Protein AF-A0A0F8Y386-F1 (afdb_monomer_lite)

Organism: NCBI:txid412755

Sequence (104 aa):
PFVFGDNFARFGKAGQAAEMRDEPNAVGIPTKAYPGNDEKHFLSDSRYDEWLEGVAVDVLKLLLYKGTVVWPMNGIGTGRAELRERAPRIYKAIKRIEHLLEAN

Radius of gyration: 12.73 Å; chains: 1; bounding box: 28×24×35 Å

Foldseek 3Di:
DEEAEAALVLDDQPDPNVVASPDPPYFYQHLWNDPDQDPNGADAQVCVVVSCVSCVVSLVCLLPDPDDYHADPVGYNPDRRCCVPGPVVSVVVSVVSVVSSVVD

Structure (mmCIF, N/CA/C/O backbone):
data_AF-A0A0F8Y386-F1
#
_entry.id   AF-A0A0F8Y386-F1
#
loop_
_atom_site.group_PDB
_atom_site.id
_atom_site.type_symbol
_atom_site.label_atom_id
_atom_site.label_alt_id
_atom_site.label_comp_id
_atom_site.label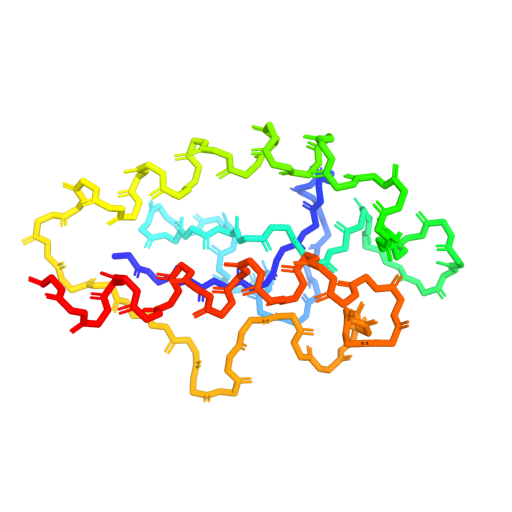_asym_id
_atom_site.label_entity_id
_atom_site.label_seq_id
_atom_site.pdbx_PDB_ins_code
_atom_site.Cartn_x
_atom_site.Cartn_y
_atom_site.Cartn_z
_atom_site.occupancy
_atom_site.B_iso_or_equiv
_atom_site.auth_seq_id
_atom_site.auth_comp_id
_atom_site.auth_asym_id
_atom_site.auth_atom_id
_atom_site.pdbx_PDB_model_num
ATOM 1 N N . PRO A 1 1 ? -10.756 3.644 9.447 1.00 94.31 1 PRO A N 1
ATOM 2 C CA . PRO A 1 1 ? -10.445 4.249 8.128 1.00 94.31 1 PRO A CA 1
ATOM 3 C C . PRO A 1 1 ? -10.682 3.269 6.978 1.00 94.31 1 PRO A C 1
ATOM 5 O O . PRO A 1 1 ? -10.611 2.059 7.190 1.00 94.31 1 PRO A O 1
ATOM 8 N N . PHE A 1 2 ? -10.933 3.782 5.777 1.00 97.19 2 PHE A N 1
ATOM 9 C CA . PHE A 1 2 ? -11.001 2.961 4.573 1.00 97.19 2 PHE A CA 1
ATOM 10 C C . PHE A 1 2 ? -9.613 2.796 3.954 1.00 97.19 2 PHE A C 1
ATOM 12 O O . PHE A 1 2 ? -8.919 3.778 3.690 1.00 97.19 2 PHE A O 1
ATOM 19 N N . VAL A 1 3 ? -9.201 1.556 3.712 1.00 97.44 3 VAL A N 1
ATOM 20 C CA . VAL A 1 3 ? -7.892 1.251 3.128 1.00 97.44 3 VAL A CA 1
ATOM 21 C C . VAL A 1 3 ? -8.017 1.086 1.619 1.00 97.44 3 VAL A C 1
ATOM 23 O O . VAL A 1 3 ? -8.984 0.505 1.131 1.00 97.44 3 VAL A O 1
ATOM 26 N N . PHE A 1 4 ? -7.040 1.579 0.863 1.00 96.50 4 PHE A N 1
ATOM 27 C CA . PHE A 1 4 ? -7.002 1.409 -0.589 1.00 96.50 4 PHE A CA 1
ATOM 28 C C . PHE A 1 4 ? -5.571 1.273 -1.114 1.00 96.50 4 PHE A C 1
ATOM 30 O O . PHE A 1 4 ? -4.600 1.613 -0.435 1.00 96.50 4 PHE A O 1
ATOM 37 N N . GLY A 1 5 ? -5.438 0.740 -2.331 1.00 95.75 5 GLY A N 1
ATOM 38 C CA . GLY A 1 5 ? -4.150 0.655 -3.014 1.00 95.75 5 GLY A CA 1
ATOM 39 C C . GLY A 1 5 ? -3.751 2.010 -3.592 1.00 95.75 5 GLY A C 1
ATOM 40 O O . GLY A 1 5 ? -4.497 2.597 -4.373 1.00 95.75 5 GLY A O 1
ATOM 41 N N . ASP A 1 6 ? -2.563 2.486 -3.238 1.00 96.62 6 ASP A N 1
ATOM 42 C CA . ASP A 1 6 ? -2.022 3.778 -3.658 1.00 96.62 6 ASP A CA 1
ATOM 43 C C . ASP A 1 6 ? -0.658 3.614 -4.360 1.00 96.62 6 ASP A C 1
ATOM 45 O O . ASP A 1 6 ? -0.188 2.495 -4.587 1.00 96.62 6 ASP A O 1
ATOM 49 N N . ASN A 1 7 ? -0.006 4.719 -4.718 1.00 96.06 7 ASN A N 1
ATOM 50 C CA . ASN A 1 7 ? 1.374 4.754 -5.189 1.00 96.06 7 ASN A CA 1
ATOM 51 C C . ASN A 1 7 ? 2.260 5.629 -4.292 1.00 96.06 7 ASN A C 1
ATOM 53 O O . ASN A 1 7 ? 1.763 6.559 -3.665 1.00 96.06 7 ASN A O 1
ATOM 57 N N . PHE A 1 8 ? 3.570 5.364 -4.261 1.00 95.62 8 PHE A N 1
ATOM 58 C CA . PHE A 1 8 ? 4.522 6.129 -3.442 1.00 95.62 8 PHE A CA 1
ATOM 59 C C . PHE A 1 8 ? 4.508 7.626 -3.700 1.00 95.62 8 PHE A C 1
ATOM 61 O O . PHE A 1 8 ? 4.660 8.401 -2.762 1.00 95.62 8 PHE A O 1
ATOM 68 N N . ALA A 1 9 ? 4.316 8.035 -4.952 1.00 95.19 9 ALA A N 1
ATOM 69 C CA . ALA A 1 9 ? 4.296 9.444 -5.313 1.00 95.19 9 ALA A CA 1
ATOM 70 C C . ALA A 1 9 ? 2.999 10.170 -4.904 1.00 95.19 9 ALA A C 1
ATOM 72 O O . ALA A 1 9 ? 2.920 11.388 -5.047 1.00 95.19 9 ALA A O 1
ATOM 73 N N . ARG A 1 10 ? 1.986 9.446 -4.399 1.00 95.06 10 ARG A N 1
ATOM 74 C CA . ARG A 1 10 ? 0.725 9.982 -3.853 1.00 95.06 10 ARG A CA 1
ATOM 75 C C . ARG A 1 10 ? -0.044 10.909 -4.801 1.00 95.06 10 ARG A C 1
ATOM 77 O O . ARG A 1 10 ? -0.781 11.782 -4.354 1.00 95.06 10 ARG A O 1
ATOM 84 N N . PHE A 1 11 ? 0.063 10.704 -6.115 1.00 95.31 11 PHE A N 1
ATOM 85 C CA . PHE A 1 11 ? -0.700 11.472 -7.107 1.00 95.31 11 PHE A CA 1
ATOM 86 C C . PHE A 1 11 ? -1.382 10.582 -8.155 1.00 95.31 11 PHE A C 1
ATOM 88 O O . PHE A 1 11 ? -1.193 9.364 -8.195 1.00 95.31 11 PHE A O 1
ATOM 95 N N . GLY A 1 12 ? -2.226 11.200 -8.990 1.00 92.06 12 GLY A N 1
ATOM 96 C CA . GLY A 1 12 ? -2.978 10.545 -10.067 1.00 92.06 12 GLY A CA 1
ATOM 97 C C . GLY A 1 12 ? -4.245 9.831 -9.580 1.00 92.06 12 GLY A C 1
ATOM 98 O O . GLY A 1 12 ? -4.210 9.082 -8.610 1.00 92.06 12 GLY A O 1
ATOM 99 N N . LYS A 1 13 ? -5.384 10.051 -10.242 1.00 88.06 13 LYS A N 1
ATOM 100 C CA . LYS A 1 13 ? -6.719 9.632 -9.770 1.00 88.06 13 LYS A CA 1
ATOM 101 C C . LYS A 1 13 ? -7.299 8.474 -10.590 1.00 88.06 13 LYS A C 1
ATOM 103 O O . LYS A 1 13 ? -8.337 8.611 -11.218 1.00 88.06 13 LYS A O 1
ATOM 108 N N . ALA A 1 14 ? -6.604 7.338 -10.631 1.00 86.94 14 ALA A N 1
ATOM 109 C CA . ALA A 1 14 ? -7.087 6.141 -11.326 1.00 86.94 14 ALA A CA 1
ATOM 110 C C . ALA A 1 14 ? -7.518 5.049 -10.337 1.00 86.94 14 ALA A C 1
ATOM 112 O O . ALA A 1 14 ? -6.895 4.870 -9.290 1.00 86.94 14 ALA A O 1
ATOM 113 N N . GLY A 1 15 ? -8.541 4.270 -10.702 1.00 87.25 15 GLY A N 1
ATOM 114 C CA . GLY A 1 15 ? -9.060 3.197 -9.849 1.00 87.25 15 GLY A CA 1
ATOM 115 C C . GLY A 1 15 ? -9.585 3.739 -8.519 1.00 87.25 15 GLY A C 1
ATOM 116 O O . GLY A 1 15 ? -10.173 4.813 -8.481 1.00 87.25 15 GLY A O 1
ATOM 117 N N . GLN A 1 16 ? -9.332 3.018 -7.424 1.00 89.44 16 GLN A N 1
ATOM 118 C CA . GLN A 1 16 ? -9.791 3.418 -6.087 1.00 89.44 16 GLN A CA 1
ATOM 119 C C . GLN A 1 16 ? -9.229 4.777 -5.642 1.00 89.44 16 GLN A C 1
ATOM 121 O O . GLN A 1 16 ? -9.914 5.520 -4.955 1.00 89.44 16 GLN A O 1
ATOM 126 N N . ALA A 1 17 ? -8.019 5.156 -6.068 1.00 92.19 17 ALA A N 1
ATOM 127 C CA . ALA A 1 17 ? -7.413 6.420 -5.648 1.00 92.19 17 ALA A CA 1
ATOM 128 C C . ALA A 1 17 ? -8.207 7.668 -6.082 1.00 92.19 17 ALA A C 1
ATOM 130 O O . ALA A 1 17 ? -8.016 8.727 -5.489 1.00 92.19 17 ALA A O 1
ATOM 131 N N . ALA A 1 18 ? -9.074 7.560 -7.099 1.00 92.75 18 ALA A N 1
ATOM 132 C CA . ALA A 1 18 ? -9.943 8.656 -7.529 1.00 92.75 18 ALA A CA 1
ATOM 133 C C . ALA A 1 18 ? -10.954 9.064 -6.450 1.00 92.75 18 ALA A C 1
ATOM 135 O O . ALA A 1 18 ? -11.170 10.255 -6.247 1.00 92.75 18 ALA A O 1
ATOM 136 N N . GLU A 1 19 ? -11.504 8.070 -5.754 1.00 92.62 19 GLU A N 1
ATOM 137 C CA . GLU A 1 19 ? -12.526 8.248 -4.720 1.00 92.62 19 GLU A CA 1
ATOM 13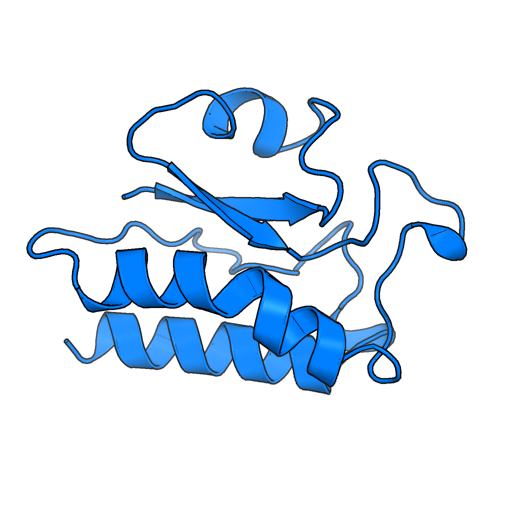8 C C . GLU A 1 19 ? -11.904 8.409 -3.328 1.00 92.62 19 GLU A C 1
ATOM 140 O O . GLU A 1 19 ? -12.448 9.097 -2.474 1.00 92.62 19 GLU A O 1
ATOM 145 N N . MET A 1 20 ? -10.754 7.768 -3.088 1.00 94.81 20 MET A N 1
ATOM 146 C CA . MET A 1 20 ? -10.250 7.559 -1.728 1.00 94.81 20 MET A CA 1
ATOM 147 C C . MET A 1 20 ? -9.151 8.532 -1.299 1.00 94.81 20 MET A C 1
ATOM 149 O O . MET A 1 20 ? -9.000 8.762 -0.107 1.00 94.81 20 MET A O 1
ATOM 153 N N . ARG A 1 21 ? -8.328 9.079 -2.209 1.00 93.56 21 ARG A N 1
ATOM 154 C CA . ARG A 1 21 ? -7.086 9.756 -1.775 1.00 93.56 21 ARG A CA 1
ATOM 155 C C . ARG A 1 21 ? -7.329 11.043 -0.983 1.00 93.56 21 ARG A C 1
ATOM 157 O O . ARG A 1 21 ? -6.571 11.328 -0.062 1.00 93.56 21 ARG A O 1
ATOM 164 N N . ASP A 1 22 ? -8.364 11.792 -1.343 1.00 92.12 22 ASP A N 1
ATOM 165 C CA . ASP A 1 22 ? -8.682 13.072 -0.704 1.00 92.12 22 ASP A CA 1
ATOM 166 C C . ASP A 1 22 ? -9.691 12.914 0.452 1.00 92.12 22 ASP A C 1
ATOM 168 O O . ASP A 1 22 ? -10.069 13.903 1.076 1.00 92.12 22 ASP A O 1
ATOM 172 N N . GLU A 1 23 ? -10.119 11.683 0.756 1.00 95.69 23 GLU A N 1
ATOM 173 C CA . GLU A 1 23 ? -11.013 11.387 1.876 1.00 95.69 23 GLU A CA 1
ATOM 174 C C . GLU A 1 23 ? -10.223 11.397 3.202 1.00 95.69 23 GLU A C 1
ATOM 176 O O . GLU A 1 23 ? -9.316 10.574 3.378 1.00 95.69 23 GLU A O 1
ATOM 181 N N . PRO A 1 24 ? -10.551 12.278 4.172 1.00 94.25 24 PRO A N 1
ATOM 182 C CA . PRO A 1 24 ? -9.794 12.409 5.421 1.00 94.25 24 PRO A CA 1
ATOM 183 C C . PRO A 1 24 ? -9.675 11.119 6.240 1.00 94.25 24 PRO A C 1
ATOM 185 O O . PRO A 1 24 ? -8.704 10.946 6.977 1.00 94.25 24 PRO A O 1
ATOM 188 N N . ASN A 1 25 ? -10.653 10.215 6.129 1.00 94.88 25 ASN A N 1
ATOM 189 C CA . ASN A 1 25 ? -10.650 8.926 6.818 1.00 94.88 25 ASN A CA 1
ATOM 190 C C . ASN A 1 25 ? -10.182 7.758 5.926 1.00 94.88 25 ASN A C 1
ATOM 192 O O . ASN A 1 25 ? -10.532 6.601 6.186 1.00 94.88 25 ASN A O 1
ATOM 196 N N . ALA A 1 26 ? -9.401 8.025 4.878 1.00 97.44 26 ALA A N 1
ATOM 197 C CA . ALA A 1 26 ? -8.778 6.999 4.052 1.00 97.44 26 ALA A CA 1
ATOM 198 C C . ALA A 1 26 ? -7.276 6.853 4.335 1.00 97.44 26 ALA A C 1
ATOM 200 O O . ALA A 1 26 ? -6.581 7.799 4.701 1.00 97.44 26 ALA A O 1
ATOM 201 N N . VAL A 1 27 ? -6.759 5.638 4.148 1.00 97.88 27 VAL A N 1
ATOM 202 C CA . VAL A 1 27 ? -5.327 5.334 4.249 1.00 97.88 27 VAL A CA 1
ATOM 203 C C . VAL A 1 27 ? -4.895 4.570 3.004 1.00 97.88 27 VAL A C 1
ATOM 205 O O . VAL A 1 27 ? -5.360 3.460 2.741 1.00 97.88 27 VAL A O 1
ATOM 208 N N . GLY A 1 28 ? -4.001 5.177 2.227 1.00 97.12 28 GLY A N 1
ATOM 209 C CA . GLY A 1 28 ? -3.451 4.571 1.020 1.00 97.12 28 GLY A CA 1
ATOM 210 C C . GLY A 1 28 ? -2.220 3.737 1.342 1.00 97.12 28 GLY A C 1
ATOM 211 O O . GLY A 1 28 ? -1.247 4.265 1.872 1.00 97.12 28 GLY A O 1
ATOM 212 N N . ILE A 1 29 ? -2.217 2.461 0.976 1.00 97.62 29 ILE A N 1
ATOM 213 C CA . ILE A 1 29 ? -1.029 1.609 1.083 1.00 97.62 29 ILE A CA 1
ATOM 214 C C . ILE A 1 29 ? -0.305 1.608 -0.268 1.00 97.62 29 ILE A C 1
ATOM 216 O O . ILE A 1 29 ? -0.938 1.280 -1.276 1.00 97.62 29 ILE A O 1
ATOM 220 N N . PRO A 1 30 ? 0.997 1.948 -0.345 1.00 96.88 30 PRO A N 1
ATOM 221 C CA . PRO A 1 30 ? 1.739 1.918 -1.598 1.00 96.88 30 PRO A CA 1
ATOM 222 C C . PRO A 1 30 ? 1.758 0.514 -2.202 1.00 96.88 30 PRO A C 1
ATOM 224 O O . PRO A 1 30 ? 2.303 -0.432 -1.640 1.00 96.88 30 PRO A O 1
ATOM 227 N N . THR A 1 31 ? 1.159 0.397 -3.380 1.00 96.81 31 THR A N 1
ATOM 228 C CA . THR A 1 31 ? 1.132 -0.815 -4.209 1.00 96.81 31 THR A CA 1
ATOM 229 C C . THR A 1 31 ? 1.833 -0.609 -5.550 1.00 96.81 31 THR A C 1
ATOM 231 O O . THR A 1 31 ? 2.065 -1.562 -6.283 1.00 96.81 31 THR A O 1
ATOM 234 N N . LYS A 1 32 ? 2.213 0.635 -5.864 1.00 96.81 32 LYS A N 1
ATOM 235 C CA . LYS A 1 32 ? 3.009 1.030 -7.031 1.00 96.81 32 LYS A CA 1
ATOM 236 C C . LYS A 1 32 ? 3.998 2.130 -6.649 1.00 96.81 32 LYS A C 1
ATOM 238 O O . LYS A 1 32 ? 3.823 2.807 -5.637 1.00 96.81 32 LYS A O 1
ATOM 243 N N . ALA A 1 33 ? 5.010 2.354 -7.479 1.00 96.75 33 ALA A N 1
ATOM 244 C CA . ALA A 1 33 ? 5.897 3.504 -7.331 1.00 96.75 33 ALA A CA 1
ATOM 245 C C . ALA A 1 33 ? 5.208 4.800 -7.795 1.00 96.75 33 ALA A C 1
ATOM 247 O O . ALA A 1 33 ? 5.215 5.804 -7.089 1.00 96.75 33 ALA A O 1
ATOM 248 N N . TYR A 1 34 ? 4.543 4.748 -8.951 1.00 96.56 34 TYR A N 1
ATOM 249 C CA . TYR A 1 34 ? 3.932 5.901 -9.618 1.00 96.56 34 TYR A CA 1
ATOM 250 C C . TYR A 1 34 ? 2.628 5.502 -10.329 1.00 96.56 34 TYR A C 1
ATOM 252 O O . TYR A 1 34 ? 2.407 4.312 -10.589 1.00 96.56 34 TYR A O 1
ATOM 260 N N . PRO A 1 35 ? 1.764 6.468 -10.692 1.00 92.75 35 PRO A N 1
ATOM 261 C CA . PRO A 1 35 ? 0.632 6.194 -11.565 1.00 92.75 35 PRO A CA 1
ATOM 262 C C . PRO A 1 35 ? 1.119 5.986 -13.009 1.00 92.75 35 PRO A C 1
ATOM 264 O O . PRO A 1 35 ? 1.614 6.907 -13.649 1.00 92.75 35 PRO A O 1
ATOM 267 N N . GLY A 1 36 ? 0.976 4.770 -13.533 1.00 94.31 36 GLY A N 1
ATOM 268 C CA . GLY A 1 36 ? 1.306 4.433 -14.920 1.00 94.31 36 GLY A CA 1
ATOM 269 C C . GLY A 1 36 ? 1.582 2.941 -15.110 1.00 94.31 36 GLY A C 1
ATOM 270 O O . GLY A 1 36 ? 1.458 2.169 -14.158 1.00 94.31 36 GLY A O 1
ATOM 271 N N . ASN A 1 37 ? 1.942 2.539 -16.335 1.00 94.00 37 ASN A N 1
ATOM 272 C CA . ASN A 1 37 ? 2.117 1.126 -16.716 1.00 94.00 37 ASN A CA 1
ATOM 273 C C . ASN A 1 37 ? 3.512 0.765 -17.260 1.00 94.00 37 ASN A C 1
ATOM 275 O O . ASN A 1 37 ? 3.750 -0.399 -17.551 1.00 94.00 37 ASN A O 1
ATOM 279 N N . ASP A 1 38 ? 4.442 1.716 -17.371 1.00 96.19 38 ASP A N 1
ATOM 280 C CA . ASP A 1 38 ? 5.855 1.385 -17.609 1.00 96.19 38 ASP A CA 1
ATOM 281 C C . ASP A 1 38 ? 6.487 0.666 -16.407 1.00 96.19 38 ASP A C 1
ATOM 283 O O . ASP A 1 38 ? 6.076 0.878 -15.265 1.00 96.19 38 ASP A O 1
ATOM 287 N N . GLU A 1 39 ? 7.556 -0.096 -16.655 1.00 95.56 39 GLU A N 1
ATOM 288 C CA . GLU A 1 39 ? 8.299 -0.872 -15.649 1.00 95.56 39 GLU A CA 1
ATOM 289 C C . GLU A 1 39 ? 8.641 -0.055 -14.390 1.00 95.56 39 GLU A C 1
ATOM 291 O O . GLU A 1 39 ? 8.383 -0.481 -13.267 1.00 95.56 39 GLU A O 1
ATOM 296 N N . LYS A 1 40 ? 9.119 1.183 -14.577 1.00 95.50 40 LYS A N 1
ATOM 297 C CA . LYS A 1 40 ? 9.496 2.110 -13.494 1.00 95.50 40 LYS A CA 1
ATOM 298 C C . LYS A 1 40 ? 8.347 2.479 -12.545 1.00 95.50 40 LYS A C 1
ATOM 300 O O . LYS A 1 40 ? 8.590 3.020 -11.468 1.00 95.50 40 LYS A O 1
ATOM 305 N N . HIS A 1 41 ? 7.097 2.272 -12.956 1.00 96.50 41 HIS A N 1
ATOM 306 C CA . HIS A 1 41 ? 5.924 2.583 -12.144 1.00 96.50 41 HIS A CA 1
ATOM 307 C C . HIS A 1 41 ? 5.557 1.447 -11.188 1.00 96.50 41 HIS A C 1
ATOM 309 O O . HIS A 1 41 ? 4.787 1.671 -10.251 1.00 96.50 41 HIS A O 1
ATOM 315 N N . PHE A 1 42 ? 6.085 0.243 -11.401 1.00 97.25 42 PHE A N 1
ATOM 316 C CA . PHE A 1 42 ? 5.859 -0.896 -10.525 1.00 97.25 42 PHE A CA 1
ATOM 317 C C . PHE A 1 42 ? 6.884 -0.950 -9.393 1.00 97.25 42 PHE A C 1
ATOM 319 O O . PHE A 1 42 ? 7.941 -0.320 -9.436 1.00 97.25 42 PHE A O 1
ATOM 326 N N . LEU A 1 43 ? 6.525 -1.683 -8.343 1.00 97.44 43 LEU A N 1
ATOM 327 C CA . LEU A 1 43 ? 7.436 -2.009 -7.256 1.00 97.44 43 LEU A CA 1
ATOM 328 C C . LEU A 1 43 ? 8.115 -3.346 -7.518 1.00 97.44 43 LEU A C 1
ATOM 330 O O . LEU A 1 43 ? 7.550 -4.222 -8.167 1.00 97.44 43 LEU A O 1
ATOM 334 N N . SER A 1 44 ? 9.304 -3.491 -6.946 1.00 97.75 44 SER A N 1
ATOM 335 C CA . SER A 1 44 ? 10.064 -4.733 -6.882 1.00 97.75 44 SER A CA 1
ATOM 336 C C . SER A 1 44 ? 10.549 -4.964 -5.454 1.00 97.75 44 SER A C 1
ATOM 338 O O . SER A 1 44 ? 10.713 -4.021 -4.675 1.00 97.75 44 SER A O 1
ATOM 340 N N . ASP A 1 45 ? 10.852 -6.215 -5.115 1.00 98.31 45 ASP A N 1
ATOM 341 C CA . ASP A 1 45 ? 11.379 -6.557 -3.787 1.00 98.31 45 ASP A CA 1
ATOM 342 C C . ASP A 1 45 ? 12.767 -5.957 -3.500 1.00 98.31 45 ASP A C 1
ATOM 344 O O . ASP A 1 45 ? 13.175 -5.884 -2.342 1.00 98.31 45 ASP A O 1
ATOM 348 N N . SER A 1 46 ? 13.486 -5.469 -4.517 1.00 97.81 46 SER A N 1
ATOM 349 C CA . SER A 1 46 ? 14.728 -4.708 -4.315 1.00 97.81 46 SER A CA 1
ATOM 350 C C . SER A 1 46 ? 14.501 -3.354 -3.634 1.00 97.81 46 SER A C 1
ATOM 352 O O . SER A 1 46 ? 15.454 -2.767 -3.137 1.00 97.81 46 SER A O 1
ATOM 354 N N . ARG A 1 47 ? 13.254 -2.863 -3.594 1.00 96.12 47 ARG A N 1
ATOM 355 C CA . ARG A 1 47 ? 12.843 -1.640 -2.887 1.00 96.12 47 ARG A CA 1
ATOM 356 C C . ARG A 1 47 ? 12.089 -1.943 -1.590 1.00 96.12 47 ARG A C 1
ATOM 358 O O . ARG A 1 47 ? 11.365 -1.089 -1.097 1.00 96.12 47 ARG A O 1
ATOM 365 N N . TYR A 1 48 ? 12.202 -3.160 -1.052 1.00 98.06 48 TYR A N 1
ATOM 366 C CA . TYR A 1 48 ? 11.436 -3.573 0.129 1.00 98.06 48 TYR A CA 1
ATOM 367 C C . TYR A 1 48 ? 11.683 -2.668 1.343 1.00 98.06 48 TYR A C 1
ATOM 369 O O . TYR A 1 48 ? 10.725 -2.293 2.012 1.00 98.06 48 TYR A O 1
ATOM 377 N N . ASP A 1 49 ? 12.937 -2.297 1.610 1.00 98.00 49 ASP A N 1
ATOM 378 C CA . ASP A 1 49 ? 13.280 -1.479 2.779 1.00 98.00 49 ASP A CA 1
ATOM 379 C C . ASP A 1 49 ? 12.763 -0.041 2.626 1.00 98.00 49 ASP A C 1
ATOM 381 O O . ASP A 1 49 ? 12.095 0.469 3.522 1.00 98.00 49 ASP A O 1
ATOM 385 N N . GLU A 1 50 ? 12.937 0.559 1.443 1.00 97.69 50 GLU A N 1
ATOM 386 C CA . GLU A 1 50 ? 12.316 1.846 1.096 1.00 97.69 50 GLU A CA 1
ATOM 387 C C . GLU A 1 50 ? 10.788 1.775 1.242 1.00 97.69 50 GLU A C 1
ATOM 389 O O . GLU A 1 50 ? 10.150 2.698 1.754 1.00 97.69 50 GLU A O 1
ATOM 394 N N . TRP A 1 51 ? 10.186 0.656 0.820 1.00 97.88 51 TRP A N 1
ATOM 395 C CA . TRP A 1 51 ? 8.749 0.476 0.940 1.00 97.88 51 TR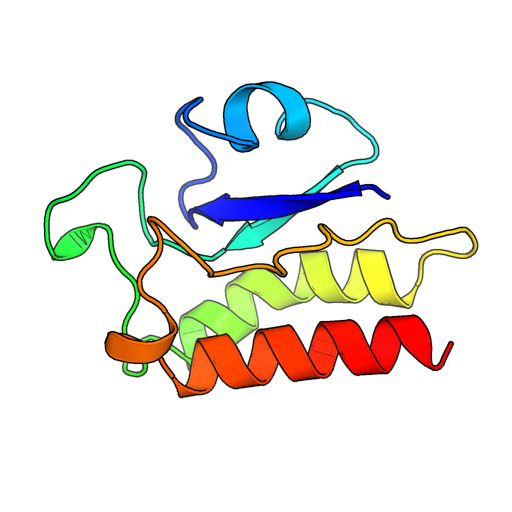P A CA 1
ATOM 396 C C . TRP A 1 51 ? 8.297 0.400 2.394 1.00 97.88 51 TRP A C 1
ATOM 398 O O . TRP A 1 51 ? 7.303 1.030 2.759 1.00 97.88 51 TRP A O 1
ATOM 408 N N . LEU A 1 52 ? 9.037 -0.342 3.218 1.00 97.75 52 LEU A N 1
ATOM 409 C CA . LEU A 1 52 ? 8.762 -0.505 4.637 1.00 97.75 52 LEU A CA 1
ATOM 410 C C . LEU A 1 52 ? 8.824 0.839 5.368 1.00 97.75 52 LEU A C 1
ATOM 412 O O . LEU A 1 52 ? 7.929 1.146 6.154 1.00 97.75 52 LEU A O 1
ATOM 416 N N . GLU A 1 53 ? 9.837 1.655 5.077 1.00 97.38 53 GLU A N 1
ATOM 417 C CA . GLU A 1 53 ? 9.963 3.004 5.630 1.00 97.38 53 GLU A CA 1
ATOM 418 C C . GLU A 1 53 ? 8.793 3.896 5.203 1.00 97.38 53 GLU A C 1
ATOM 420 O O . GLU A 1 53 ? 8.133 4.514 6.041 1.00 97.38 53 GLU A O 1
ATOM 425 N N . GLY A 1 54 ? 8.482 3.927 3.905 1.00 96.25 54 GLY A N 1
ATOM 426 C CA . GLY A 1 54 ? 7.450 4.813 3.374 1.00 96.25 54 GLY A CA 1
ATOM 427 C C . GLY A 1 54 ? 6.018 4.430 3.766 1.00 96.25 54 GLY A C 1
ATOM 428 O O . GLY A 1 54 ? 5.144 5.296 3.781 1.00 96.25 54 GLY A O 1
ATOM 429 N N . VAL A 1 55 ? 5.758 3.162 4.106 1.00 97.75 55 VAL A N 1
ATOM 430 C CA . VAL A 1 55 ? 4.434 2.690 4.554 1.00 97.75 55 VAL A CA 1
ATOM 431 C C . VAL A 1 55 ? 4.260 2.728 6.077 1.00 97.75 55 VAL A C 1
ATOM 433 O O . VAL A 1 55 ? 3.135 2.623 6.570 1.00 97.75 55 VAL A O 1
ATOM 436 N N . ALA A 1 56 ? 5.343 2.889 6.845 1.00 97.44 56 ALA A N 1
ATOM 437 C CA . ALA A 1 56 ? 5.334 2.735 8.302 1.00 97.44 56 ALA A CA 1
ATOM 438 C C . ALA A 1 56 ? 4.303 3.635 9.001 1.00 97.44 56 ALA A C 1
ATOM 440 O O . ALA A 1 56 ? 3.551 3.173 9.861 1.00 97.44 56 ALA A O 1
ATOM 441 N N . VAL A 1 57 ? 4.225 4.910 8.606 1.00 96.88 57 VAL A N 1
ATOM 442 C CA . VAL A 1 57 ? 3.271 5.871 9.185 1.00 96.88 57 VAL A CA 1
ATOM 443 C C . VAL A 1 57 ? 1.825 5.480 8.878 1.00 96.88 57 VAL A C 1
ATOM 445 O O . VAL A 1 57 ? 0.960 5.611 9.743 1.00 96.88 57 VAL A O 1
ATOM 448 N N . ASP A 1 58 ? 1.550 4.973 7.677 1.00 97.38 58 ASP A N 1
ATOM 449 C CA . ASP A 1 58 ? 0.208 4.540 7.284 1.00 97.38 58 ASP A CA 1
ATOM 450 C C . ASP A 1 58 ? -0.228 3.306 8.075 1.00 97.38 58 ASP A C 1
ATOM 452 O O . ASP A 1 58 ? -1.330 3.276 8.619 1.00 97.38 58 ASP A O 1
ATOM 456 N N . VAL A 1 59 ? 0.661 2.322 8.229 1.00 97.00 59 VAL A N 1
ATOM 457 C CA . VAL A 1 59 ? 0.398 1.132 9.053 1.00 97.00 59 VAL A CA 1
ATOM 458 C C . VAL A 1 59 ? 0.187 1.513 10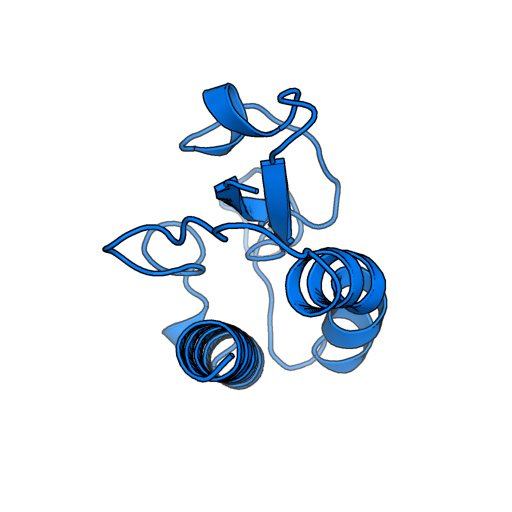.514 1.00 97.00 59 VAL A C 1
ATOM 460 O O . VAL A 1 59 ? -0.742 1.014 11.144 1.00 97.00 59 VAL A O 1
ATOM 463 N N . LEU A 1 60 ? 0.997 2.427 11.052 1.00 96.88 60 LEU A N 1
ATOM 464 C CA . LEU A 1 60 ? 0.849 2.888 12.429 1.00 96.88 60 LEU A CA 1
ATOM 465 C C . LEU A 1 60 ? -0.505 3.578 12.653 1.00 96.88 60 LEU A C 1
ATOM 467 O O . LEU A 1 60 ? -1.170 3.297 13.649 1.00 96.88 60 LEU A O 1
ATOM 471 N N . LYS A 1 61 ? -0.954 4.422 11.712 1.00 96.38 61 LYS A N 1
ATOM 472 C CA . LYS A 1 61 ? -2.300 5.021 11.755 1.00 96.38 61 LYS A CA 1
ATOM 473 C C . LYS A 1 61 ? -3.389 3.951 11.814 1.00 96.38 61 LYS A C 1
ATOM 475 O O . LYS A 1 61 ? -4.337 4.114 12.575 1.00 96.38 61 LYS A O 1
ATOM 480 N N . LEU A 1 62 ? -3.258 2.874 11.036 1.00 96.94 62 LEU A N 1
ATOM 481 C CA . LEU A 1 62 ? -4.227 1.774 11.031 1.00 96.94 62 LEU A CA 1
ATOM 482 C C . LEU A 1 62 ? -4.225 0.997 12.351 1.00 96.94 62 LEU A C 1
ATOM 484 O O . LEU A 1 62 ? -5.288 0.800 12.927 1.00 96.94 62 LEU A O 1
ATOM 488 N N . LEU A 1 63 ? -3.051 0.609 12.855 1.00 95.31 63 LEU A N 1
ATOM 489 C CA . LEU A 1 63 ? -2.915 -0.185 14.084 1.00 95.31 63 LEU A CA 1
ATOM 490 C C . LEU A 1 63 ? -3.349 0.569 15.350 1.00 95.31 63 LEU A C 1
ATOM 492 O O . LEU A 1 63 ? -3.793 -0.045 16.316 1.00 95.31 63 LEU A O 1
ATOM 496 N N . LEU A 1 64 ? -3.199 1.895 15.376 1.00 95.12 64 LEU A N 1
ATOM 497 C CA . LEU A 1 64 ? -3.593 2.717 16.524 1.00 95.12 64 LEU A CA 1
ATOM 498 C C . LEU A 1 64 ? -5.057 3.167 16.477 1.00 95.12 64 LEU A C 1
ATOM 500 O O . LEU A 1 64 ? -5.568 3.675 17.482 1.00 95.12 64 LEU A O 1
ATOM 504 N N . TYR A 1 65 ? -5.734 3.005 15.339 1.00 95.56 65 TYR A N 1
ATOM 505 C CA . TYR A 1 65 ? -7.117 3.432 15.182 1.00 95.56 65 TYR A CA 1
ATOM 506 C C . TYR A 1 65 ? -8.049 2.610 16.081 1.00 95.56 65 TYR A C 1
ATOM 508 O O . TYR A 1 65 ? -7.996 1.387 16.100 1.00 95.56 65 TYR A O 1
ATOM 516 N N . LYS A 1 66 ? -8.917 3.289 16.839 1.00 93.12 66 LYS A N 1
ATOM 517 C CA . LYS A 1 66 ? -9.808 2.659 17.835 1.00 93.12 66 LYS A CA 1
ATOM 518 C C . LYS A 1 66 ? -11.191 2.278 17.302 1.00 93.12 66 LYS A C 1
ATOM 520 O O . LYS A 1 66 ? -12.037 1.842 18.074 1.00 93.12 66 LYS A O 1
ATOM 525 N N . GLY A 1 67 ? -11.434 2.478 16.011 1.00 92.94 67 GLY A N 1
ATOM 526 C CA . GLY A 1 67 ? -12.677 2.091 15.347 1.00 92.94 67 GLY A CA 1
ATOM 527 C C . GLY A 1 67 ? -12.450 1.020 14.286 1.00 92.94 67 GLY A C 1
ATOM 528 O O . GLY A 1 67 ? -11.388 0.412 14.199 1.00 92.94 67 GLY A O 1
ATOM 529 N N . THR A 1 68 ? -13.439 0.836 13.419 1.00 94.69 68 THR A N 1
ATOM 530 C CA . THR A 1 68 ? -13.353 -0.142 12.334 1.00 94.69 68 THR A CA 1
ATOM 531 C C . THR A 1 68 ? -12.402 0.325 11.230 1.00 94.69 68 THR A C 1
ATOM 533 O O . THR A 1 68 ? -12.527 1.422 10.668 1.00 94.69 68 THR A O 1
ATOM 536 N N . VAL A 1 69 ? -11.452 -0.540 10.886 1.00 97.19 69 VAL A N 1
ATOM 537 C CA . VAL A 1 69 ? -10.680 -0.439 9.649 1.00 97.19 69 VAL A CA 1
ATOM 538 C C . VAL A 1 69 ? -11.425 -1.221 8.571 1.00 97.19 69 VAL A C 1
ATOM 540 O O . VAL A 1 69 ? -11.724 -2.396 8.748 1.00 97.19 69 VAL A O 1
ATOM 543 N N . VAL A 1 70 ? -11.752 -0.564 7.460 1.00 96.19 70 VAL A N 1
ATOM 544 C CA . VAL A 1 70 ? -12.445 -1.192 6.332 1.00 96.19 70 VAL A CA 1
ATOM 545 C C . VAL A 1 70 ? -11.411 -1.543 5.274 1.00 96.19 70 VAL A C 1
ATOM 547 O O . VAL A 1 70 ? -10.791 -0.655 4.685 1.00 96.19 70 VAL A O 1
ATOM 550 N N . TRP A 1 71 ? -11.227 -2.839 5.040 1.00 95.69 71 TRP A N 1
ATOM 551 C CA . TRP A 1 71 ? -10.284 -3.371 4.062 1.00 95.69 71 TRP A CA 1
ATOM 552 C C . TRP A 1 71 ? -11.016 -3.849 2.795 1.00 95.69 71 TRP A C 1
ATOM 554 O O . TRP A 1 71 ? -12.081 -4.461 2.910 1.00 95.69 71 TRP A O 1
ATOM 564 N N . PRO A 1 72 ? -10.501 -3.594 1.575 1.00 93.00 72 PRO A N 1
ATOM 565 C CA . PRO A 1 72 ? -11.156 -4.053 0.354 1.00 93.00 72 PRO A CA 1
ATOM 566 C C . PRO A 1 72 ? -11.236 -5.579 0.279 1.00 93.00 72 PRO A C 1
ATOM 568 O O . PRO A 1 72 ? -10.237 -6.264 0.471 1.00 93.00 72 PRO A O 1
ATOM 571 N N . MET A 1 73 ? -12.399 -6.109 -0.109 1.00 91.12 73 MET A N 1
ATOM 572 C CA . MET A 1 73 ? -12.646 -7.558 -0.202 1.00 91.12 73 MET A CA 1
ATOM 573 C C . MET A 1 73 ? -11.650 -8.297 -1.113 1.00 91.12 73 MET A C 1
ATOM 575 O O . MET A 1 73 ? -11.246 -9.416 -0.818 1.00 91.12 73 MET A O 1
ATOM 579 N N . ASN A 1 74 ? -11.207 -7.661 -2.203 1.00 90.00 74 ASN A N 1
ATOM 580 C CA . ASN A 1 74 ? -10.211 -8.232 -3.121 1.00 90.00 74 ASN A CA 1
ATOM 581 C C . ASN A 1 74 ? -8.762 -8.097 -2.612 1.00 90.00 74 ASN A C 1
ATOM 583 O O . ASN A 1 74 ? -7.819 -8.435 -3.334 1.00 90.00 74 ASN A O 1
ATOM 587 N N . GLY A 1 75 ? -8.573 -7.577 -1.400 1.00 92.88 75 GLY A N 1
ATOM 588 C CA . GLY A 1 75 ? -7.283 -7.245 -0.820 1.00 92.88 75 GLY A CA 1
ATOM 589 C C . GLY A 1 75 ? -6.617 -6.025 -1.460 1.00 92.88 75 GLY A C 1
ATOM 590 O O . GLY A 1 75 ? -7.131 -5.395 -2.386 1.00 92.88 75 GLY A O 1
ATOM 591 N N . ILE A 1 76 ? -5.427 -5.713 -0.956 1.00 95.38 76 ILE A N 1
ATOM 592 C CA . ILE A 1 76 ? -4.573 -4.622 -1.427 1.00 95.38 76 ILE A CA 1
ATOM 593 C C . ILE A 1 76 ? -3.400 -5.200 -2.218 1.00 95.38 76 ILE A C 1
ATOM 595 O O . ILE A 1 76 ? -2.846 -6.241 -1.865 1.00 95.38 76 ILE A O 1
ATOM 599 N N . GLY A 1 77 ? -3.012 -4.521 -3.299 1.00 89.94 77 GLY A N 1
ATOM 600 C CA . GLY A 1 77 ? -1.910 -4.963 -4.158 1.00 89.94 77 GLY A CA 1
ATOM 601 C C . GLY A 1 77 ? -2.298 -6.014 -5.196 1.00 89.94 77 GLY A C 1
ATOM 602 O O . GLY A 1 77 ? -1.428 -6.573 -5.861 1.00 89.94 77 GLY A O 1
ATOM 603 N N . THR A 1 78 ? -3.597 -6.282 -5.342 1.00 84.19 78 THR A N 1
ATOM 604 C CA . THR A 1 78 ? -4.158 -7.110 -6.411 1.00 84.19 78 THR A CA 1
ATOM 605 C C . THR A 1 78 ? -4.454 -6.274 -7.666 1.00 84.19 78 THR A C 1
ATOM 607 O O . THR A 1 78 ? -4.451 -5.041 -7.641 1.00 84.19 78 THR A O 1
ATOM 610 N N . GLY A 1 79 ? -4.673 -6.933 -8.807 1.00 83.94 79 GLY A N 1
ATOM 611 C CA . GLY A 1 79 ? -4.999 -6.261 -10.069 1.00 83.94 79 GLY A CA 1
ATOM 612 C C . GLY A 1 79 ? -3.813 -5.505 -10.680 1.00 83.94 79 GLY A C 1
ATOM 613 O O . GLY A 1 79 ? -2.767 -6.090 -10.931 1.00 83.94 79 GLY A O 1
ATOM 614 N N . ARG A 1 80 ? -3.972 -4.193 -10.922 1.00 86.38 80 ARG A N 1
ATOM 615 C CA . ARG A 1 80 ? -3.055 -3.342 -11.727 1.00 86.38 80 ARG A CA 1
ATOM 616 C C . ARG A 1 80 ? -1.674 -3.070 -11.101 1.00 86.38 80 ARG A C 1
ATOM 618 O O . ARG A 1 80 ? -0.867 -2.339 -11.682 1.00 86.38 80 ARG A O 1
ATOM 625 N N . ALA A 1 81 ? -1.448 -3.561 -9.886 1.00 91.88 81 ALA A N 1
ATOM 626 C CA . ALA A 1 81 ? -0.218 -3.367 -9.128 1.00 91.88 81 ALA A CA 1
ATOM 627 C C . ALA A 1 81 ? 0.801 -4.502 -9.319 1.00 91.88 81 ALA A C 1
ATOM 629 O O . ALA A 1 81 ? 1.986 -4.261 -9.119 1.00 91.88 81 ALA A O 1
ATOM 630 N N . GLU A 1 82 ? 0.356 -5.704 -9.714 1.00 94.56 82 GLU A N 1
ATOM 631 C CA . GLU A 1 82 ? 1.227 -6.857 -10.029 1.00 94.56 82 GLU A CA 1
ATOM 632 C C . GLU A 1 82 ? 2.226 -7.216 -8.907 1.00 94.56 82 GLU A C 1
ATOM 634 O O . GLU A 1 82 ? 3.343 -7.671 -9.158 1.00 94.56 82 GLU A O 1
ATOM 639 N N . LEU A 1 83 ? 1.859 -6.988 -7.636 1.00 97.12 83 LEU A N 1
ATOM 640 C CA . LEU A 1 83 ? 2.790 -7.210 -6.525 1.00 97.12 83 LEU A CA 1
ATOM 641 C C . LEU A 1 83 ? 3.116 -8.689 -6.319 1.00 97.12 83 LEU A C 1
ATOM 643 O O . LEU A 1 83 ? 4.215 -8.993 -5.872 1.00 97.12 83 LEU A O 1
ATOM 647 N N 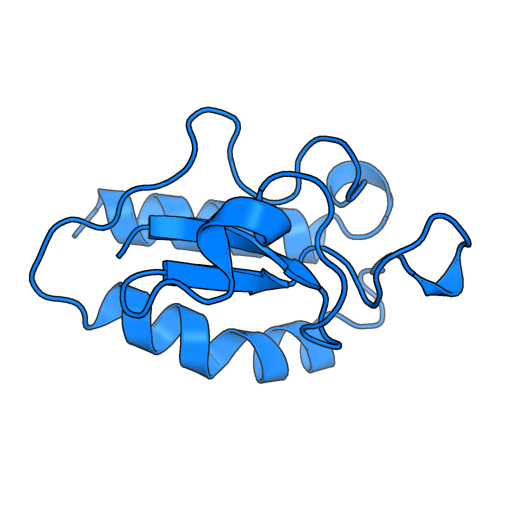. ARG A 1 84 ? 2.204 -9.621 -6.629 1.00 95.94 84 ARG A N 1
ATOM 648 C CA . ARG A 1 84 ? 2.495 -11.059 -6.468 1.00 95.94 84 ARG A CA 1
ATOM 649 C C . ARG A 1 84 ? 3.642 -11.496 -7.371 1.00 95.94 84 ARG A C 1
ATOM 651 O O . ARG A 1 84 ? 4.433 -12.341 -6.971 1.00 95.94 84 ARG A O 1
ATOM 658 N N . GLU A 1 85 ? 3.713 -10.917 -8.560 1.00 96.06 85 GLU A N 1
ATOM 659 C CA . GLU A 1 85 ? 4.679 -11.248 -9.595 1.00 96.06 85 GLU A CA 1
ATOM 660 C C . GLU A 1 85 ? 5.974 -10.447 -9.422 1.00 96.06 85 GLU A C 1
ATOM 662 O O . GLU A 1 85 ? 7.063 -11.011 -9.499 1.00 96.06 85 GLU A O 1
ATOM 667 N N . ARG A 1 86 ? 5.869 -9.137 -9.163 1.00 96.94 86 ARG A N 1
ATOM 668 C CA . ARG A 1 86 ? 7.021 -8.218 -9.174 1.00 96.94 86 ARG A CA 1
ATOM 669 C C . ARG A 1 86 ? 7.651 -7.992 -7.803 1.00 96.94 86 ARG A C 1
ATOM 671 O O . ARG A 1 86 ? 8.858 -7.772 -7.710 1.00 96.94 86 ARG A O 1
ATOM 678 N N . ALA A 1 87 ? 6.850 -8.035 -6.740 1.00 97.81 87 ALA A N 1
ATOM 679 C CA . ALA A 1 87 ? 7.284 -7.742 -5.374 1.00 97.81 87 ALA A CA 1
ATOM 680 C C . ALA A 1 87 ? 6.600 -8.653 -4.328 1.00 97.81 87 ALA A C 1
ATOM 682 O O . ALA A 1 87 ? 5.847 -8.174 -3.464 1.00 97.81 87 ALA A O 1
ATOM 683 N N . PRO A 1 88 ? 6.799 -9.984 -4.404 1.00 98.06 88 PRO A N 1
ATOM 684 C CA . PRO A 1 88 ? 6.097 -10.942 -3.555 1.00 98.06 88 PRO A CA 1
ATOM 685 C C . PRO A 1 88 ? 6.359 -10.748 -2.055 1.00 98.06 88 PRO A C 1
ATOM 687 O O . PRO A 1 88 ? 5.473 -11.048 -1.245 1.00 98.06 88 PRO A O 1
ATOM 690 N N . ARG A 1 89 ? 7.525 -10.225 -1.643 1.00 98.50 89 ARG A N 1
ATOM 691 C CA . ARG A 1 89 ? 7.776 -9.900 -0.227 1.00 98.50 89 ARG A CA 1
ATOM 692 C C . ARG A 1 89 ? 6.916 -8.730 0.228 1.00 98.50 89 ARG A C 1
ATOM 694 O O . ARG A 1 89 ? 6.320 -8.820 1.302 1.00 98.50 89 ARG A O 1
ATOM 701 N N . ILE A 1 90 ? 6.804 -7.680 -0.586 1.00 98.31 90 ILE A N 1
ATOM 702 C CA . ILE A 1 90 ? 5.912 -6.544 -0.307 1.00 98.31 90 ILE A CA 1
ATOM 703 C C . ILE A 1 90 ? 4.458 -7.026 -0.220 1.00 98.31 90 ILE A C 1
ATOM 705 O O . ILE A 1 90 ? 3.760 -6.738 0.753 1.00 98.31 90 ILE A O 1
ATOM 709 N N . TYR A 1 91 ? 4.011 -7.839 -1.183 1.00 98.12 91 TYR A N 1
ATOM 710 C CA . TYR A 1 91 ? 2.663 -8.415 -1.172 1.00 98.12 91 TYR A CA 1
ATOM 711 C C . TYR A 1 91 ? 2.375 -9.204 0.117 1.00 98.12 91 TYR A C 1
ATOM 713 O O . TYR A 1 91 ? 1.334 -9.030 0.756 1.00 98.12 91 TYR A O 1
ATOM 721 N N . LYS A 1 92 ? 3.322 -10.049 0.545 1.00 98.06 92 LYS A N 1
ATOM 722 C CA . LYS A 1 92 ? 3.203 -10.833 1.782 1.00 98.06 92 LYS A CA 1
ATOM 723 C C . LYS A 1 92 ? 3.163 -9.944 3.029 1.00 98.06 92 LYS A C 1
ATOM 725 O O . LYS A 1 92 ? 2.406 -10.249 3.952 1.00 98.06 92 LYS A O 1
ATOM 730 N N . ALA A 1 93 ? 3.937 -8.859 3.061 1.00 98.06 93 ALA A N 1
ATOM 731 C CA . ALA A 1 93 ? 3.911 -7.896 4.158 1.00 98.06 93 ALA A CA 1
ATOM 732 C C . ALA A 1 93 ? 2.535 -7.220 4.282 1.00 98.06 93 ALA A C 1
ATOM 734 O O . ALA A 1 93 ? 1.981 -7.167 5.378 1.00 98.06 93 ALA A O 1
ATOM 735 N N . ILE A 1 94 ? 1.928 -6.814 3.162 1.00 97.81 94 ILE A N 1
ATOM 736 C CA . ILE A 1 94 ? 0.567 -6.250 3.131 1.00 97.81 94 ILE A CA 1
ATOM 737 C C . ILE A 1 94 ? -0.464 -7.251 3.668 1.00 97.81 94 ILE A C 1
ATOM 739 O O . ILE A 1 94 ? -1.254 -6.902 4.542 1.00 97.81 94 ILE A O 1
ATOM 743 N N . LYS A 1 95 ? -0.423 -8.515 3.224 1.00 97.06 95 LYS A N 1
ATOM 744 C CA . LYS A 1 95 ? -1.308 -9.567 3.761 1.00 97.06 95 LYS A CA 1
ATOM 745 C C . LYS A 1 95 ? -1.102 -9.795 5.261 1.00 97.06 95 LYS A C 1
ATOM 747 O O . LYS A 1 95 ? -2.051 -10.114 5.968 1.00 97.06 95 LYS A O 1
ATOM 752 N N . ARG A 1 96 ? 0.126 -9.644 5.769 1.00 96.62 96 ARG A N 1
ATOM 753 C CA . ARG A 1 96 ? 0.392 -9.743 7.210 1.00 96.62 96 ARG A CA 1
ATOM 754 C C . ARG A 1 96 ? -0.220 -8.572 7.978 1.00 96.62 96 ARG A C 1
ATOM 756 O O . ARG A 1 96 ? -0.752 -8.812 9.054 1.00 96.62 96 ARG A O 1
ATOM 763 N N . ILE A 1 97 ? -0.161 -7.355 7.436 1.00 96.50 97 ILE A N 1
ATOM 764 C CA . ILE A 1 97 ? -0.809 -6.172 8.020 1.00 96.50 97 ILE A CA 1
ATOM 765 C C . ILE A 1 97 ? -2.324 -6.383 8.102 1.00 96.50 97 ILE A C 1
ATOM 767 O O . ILE A 1 97 ? -2.892 -6.194 9.170 1.00 96.50 97 ILE A O 1
ATOM 771 N N . GLU A 1 98 ? -2.957 -6.847 7.022 1.00 96.50 98 GLU A N 1
ATOM 772 C CA . GLU A 1 98 ? -4.390 -7.182 6.994 1.00 96.50 98 GLU A CA 1
ATOM 773 C C . GLU A 1 98 ? -4.770 -8.163 8.113 1.00 96.50 98 GLU A C 1
ATOM 775 O O . GLU A 1 98 ? -5.613 -7.842 8.944 1.00 96.50 98 GLU A O 1
ATOM 780 N N . HIS A 1 99 ? -4.070 -9.299 8.226 1.00 95.06 99 HIS A N 1
ATOM 781 C CA . HIS A 1 99 ? -4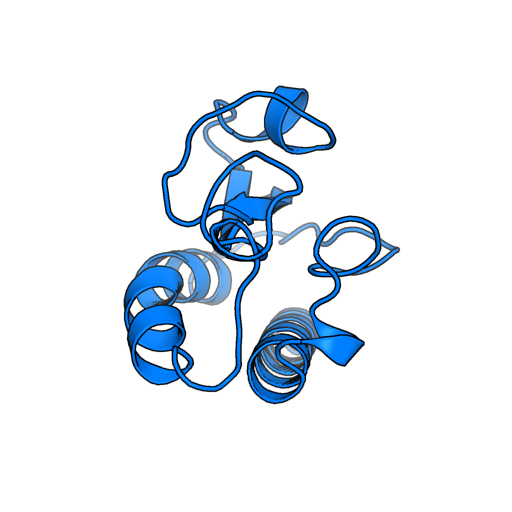.343 -10.276 9.288 1.00 95.06 99 HIS A CA 1
ATOM 782 C C . HIS A 1 99 ? -4.127 -9.719 10.708 1.00 95.06 99 HIS A C 1
ATOM 784 O O . HIS A 1 99 ? -4.785 -10.157 11.646 1.00 95.06 99 HIS A O 1
ATOM 790 N N . LEU A 1 100 ? -3.182 -8.790 10.902 1.00 94.06 100 LEU A N 1
ATOM 791 C CA . LEU A 1 100 ? -2.973 -8.146 12.205 1.00 94.06 100 LEU A CA 1
ATOM 792 C C . LEU A 1 100 ? -4.110 -7.182 12.559 1.00 94.06 100 LEU A C 1
ATOM 794 O O . LEU A 1 100 ? -4.386 -6.991 13.737 1.00 94.06 100 LEU A O 1
ATOM 798 N N . LEU A 1 101 ? -4.751 -6.572 11.564 1.00 93.12 101 LEU A N 1
ATOM 799 C CA . LEU A 1 101 ? -5.894 -5.685 11.771 1.00 93.12 101 LEU A CA 1
ATOM 800 C C . LEU A 1 101 ? -7.182 -6.467 12.049 1.00 93.12 101 LEU A C 1
ATOM 802 O O . LEU A 1 101 ? -8.009 -5.986 12.804 1.00 93.12 101 LEU A O 1
ATOM 806 N N . GLU A 1 102 ? -7.337 -7.669 11.488 1.00 88.38 102 GLU A N 1
ATOM 807 C CA . GLU A 1 102 ? -8.475 -8.562 11.773 1.00 88.38 102 GLU A CA 1
ATOM 808 C C . GLU A 1 102 ? -8.415 -9.200 13.169 1.00 88.38 102 GLU A C 1
ATOM 810 O O . GLU A 1 102 ? -9.439 -9.605 13.713 1.00 88.38 102 GLU A O 1
ATOM 815 N N . ALA A 1 103 ? -7.211 -9.333 13.731 1.00 78.81 103 ALA A N 1
ATOM 816 C CA . ALA A 1 103 ? -6.986 -9.948 15.038 1.00 78.81 103 ALA A CA 1
ATOM 817 C C . ALA A 1 103 ? -7.084 -8.965 16.223 1.00 78.81 103 ALA A C 1
ATOM 819 O O . ALA A 1 103 ? -6.969 -9.409 17.367 1.00 78.81 103 ALA A O 1
ATOM 820 N N . ASN A 1 104 ? -7.242 -7.662 15.958 1.00 60.16 104 ASN A N 1
ATOM 821 C CA . ASN A 1 104 ? -7.378 -6.592 16.957 1.00 60.16 104 ASN A CA 1
ATOM 822 C C . ASN A 1 104 ? -8.826 -6.107 17.055 1.00 60.16 104 ASN A C 1
ATOM 824 O O . ASN A 1 104 ? -9.215 -5.710 18.176 1.00 60.16 104 ASN A O 1
#

pLDDT: mean 94.62, std 4.86, range [60.16, 98.5]

InterPro domains:
  IPR057153 Domain of unknown function DUF7831 [PF25176] (2-95)

Secondary structure (DSSP, 8-state):
-EEEEEETT-----TTHHHHTT-TTEEEEEEESSSSSSGGGS--GGGHHHHHHHHHHHHHHHHH-SS--B--TT-SS-STT-HHHH-HHHHHHHHHHHHHHHT-